Protein AF-A0A3N5XP61-F1 (afdb_monomer_lite)

Foldseek 3Di:
DCCVQFVAPAEAEDEEAAADDDLVLLVVSLVVDDNVRTQEYEYEYAHDDDLVVLVSQLVSCVPPVHGYQYHYNVNVVVCVVCVVVVHPDCVSVVVSVVVSVVSND

Structure (mmCIF, N/CA/C/O backbone):
data_AF-A0A3N5XP61-F1
#
_entry.id   AF-A0A3N5XP61-F1
#
loop_
_atom_site.group_PDB
_atom_site.id
_atom_site.type_symbol
_atom_site.label_atom_id
_atom_site.label_alt_id
_atom_site.label_comp_id
_atom_site.label_asym_id
_atom_site.label_entity_id
_atom_site.label_seq_id
_atom_site.pdbx_PDB_ins_code
_atom_site.Cartn_x
_atom_site.Cartn_y
_atom_site.Cartn_z
_atom_site.occupancy
_atom_site.B_iso_or_equiv
_atom_site.auth_seq_id
_atom_site.auth_comp_id
_atom_site.auth_asym_id
_atom_site.auth_atom_id
_atom_site.pdbx_PDB_model_num
ATOM 1 N N . MET A 1 1 ? -7.467 -15.338 0.330 1.00 77.81 1 MET A N 1
ATOM 2 C CA . MET A 1 1 ? -7.366 -14.778 1.699 1.00 77.81 1 MET A CA 1
ATOM 3 C C . MET A 1 1 ? -7.792 -13.310 1.771 1.00 77.81 1 MET A C 1
ATOM 5 O O . MET A 1 1 ? -8.704 -13.009 2.530 1.00 77.81 1 MET A O 1
ATOM 9 N N . ILE A 1 2 ? -7.205 -12.415 0.963 1.00 88.56 2 ILE A N 1
ATOM 10 C CA . ILE A 1 2 ? -7.481 -10.961 0.986 1.00 88.56 2 ILE A CA 1
ATOM 11 C C . ILE A 1 2 ? -8.971 -10.615 0.823 1.00 88.56 2 ILE A C 1
ATOM 13 O O . ILE A 1 2 ? -9.508 -9.855 1.623 1.00 88.56 2 ILE A O 1
ATOM 17 N N . ARG A 1 3 ? -9.660 -11.253 -0.134 1.00 89.56 3 ARG A N 1
ATOM 18 C CA . ARG A 1 3 ? -11.108 -11.084 -0.359 1.00 89.56 3 ARG A CA 1
ATOM 19 C C . ARG A 1 3 ? -11.953 -11.312 0.897 1.00 89.56 3 ARG A C 1
ATOM 21 O O . ARG A 1 3 ? -12.890 -10.569 1.135 1.00 89.56 3 ARG A O 1
ATOM 28 N N . VAL A 1 4 ? -11.629 -12.334 1.690 1.00 91.94 4 VAL A N 1
ATOM 29 C CA . VAL A 1 4 ? -12.392 -12.669 2.903 1.00 91.94 4 VAL A CA 1
ATOM 30 C C . VAL A 1 4 ? -11.947 -11.792 4.073 1.00 91.94 4 VAL A C 1
ATOM 32 O O . VAL A 1 4 ? -12.787 -11.193 4.732 1.00 91.94 4 VAL A O 1
ATOM 35 N N . ARG A 1 5 ? -10.632 -11.670 4.304 1.00 93.69 5 ARG A N 1
ATOM 36 C CA . ARG A 1 5 ? -10.073 -10.948 5.461 1.00 93.69 5 ARG A CA 1
ATOM 37 C C . ARG A 1 5 ? -10.364 -9.446 5.428 1.00 93.69 5 ARG A C 1
ATOM 39 O O . ARG A 1 5 ? -10.649 -8.872 6.470 1.00 93.69 5 ARG A O 1
ATOM 46 N N . TYR A 1 6 ? -10.301 -8.837 4.247 1.00 95.94 6 TYR A N 1
ATOM 47 C CA . TYR A 1 6 ? -10.456 -7.390 4.065 1.00 95.94 6 TYR A CA 1
ATOM 48 C C . TYR A 1 6 ? -11.704 -7.023 3.266 1.00 95.94 6 TYR A C 1
ATOM 50 O O . TYR A 1 6 ? -11.828 -5.886 2.825 1.00 95.94 6 TYR A O 1
ATOM 58 N N . GLN A 1 7 ? -12.611 -7.979 3.032 1.00 96.25 7 GLN A N 1
ATOM 59 C CA . GLN A 1 7 ? -13.821 -7.767 2.226 1.00 96.25 7 GLN A CA 1
ATOM 60 C C . GLN A 1 7 ? -13.510 -7.149 0.848 1.00 96.25 7 GLN A C 1
ATOM 62 O O . GLN A 1 7 ? -14.303 -6.389 0.304 1.00 96.25 7 GLN A O 1
ATOM 67 N N . ALA A 1 8 ? -12.327 -7.448 0.298 1.00 93.62 8 ALA A N 1
ATOM 68 C CA . ALA A 1 8 ? -11.830 -6.835 -0.928 1.00 93.62 8 ALA A CA 1
ATOM 69 C C . ALA A 1 8 ? -12.650 -7.305 -2.136 1.00 93.62 8 ALA A C 1
ATOM 71 O O . ALA A 1 8 ? -12.496 -8.439 -2.602 1.00 93.62 8 ALA A O 1
ATOM 72 N N . THR A 1 9 ? -13.532 -6.434 -2.622 1.00 94.62 9 THR A N 1
ATOM 73 C CA . THR A 1 9 ? -14.247 -6.577 -3.900 1.00 94.62 9 THR A CA 1
ATOM 74 C C . THR A 1 9 ? -13.428 -5.981 -5.043 1.00 94.62 9 THR A C 1
ATOM 76 O O . THR A 1 9 ? -13.526 -6.446 -6.177 1.00 94.62 9 THR A O 1
ATOM 79 N N . GLN A 1 10 ? -12.591 -4.992 -4.723 1.00 94.75 10 GLN A N 1
ATOM 80 C CA . GLN A 1 10 ? -11.648 -4.322 -5.604 1.00 94.75 10 GLN A CA 1
ATOM 81 C C . GLN A 1 10 ? -10.270 -4.269 -4.933 1.00 94.75 10 GLN A C 1
ATOM 83 O O . GLN A 1 10 ? -10.144 -4.421 -3.718 1.00 94.75 10 GLN A O 1
ATOM 88 N N . ILE A 1 11 ? -9.226 -4.059 -5.734 1.00 94.62 11 ILE A N 1
ATOM 89 C CA . ILE A 1 11 ? -7.873 -3.800 -5.235 1.00 94.62 11 ILE A CA 1
ATOM 90 C C . ILE A 1 11 ? -7.515 -2.376 -5.631 1.00 94.62 11 ILE A C 1
ATOM 92 O O . ILE A 1 11 ? -7.360 -2.085 -6.817 1.00 94.62 11 ILE A O 1
ATOM 96 N N . ILE A 1 12 ? -7.399 -1.493 -4.641 1.00 97.44 12 ILE A N 1
ATOM 97 C CA . ILE A 1 12 ? -7.019 -0.100 -4.875 1.00 97.44 12 ILE A CA 1
ATOM 98 C C . ILE A 1 12 ? -5.507 -0.021 -5.059 1.00 97.44 12 ILE A C 1
ATOM 100 O O . ILE A 1 12 ? -4.758 -0.471 -4.196 1.00 97.44 12 ILE A O 1
ATOM 104 N N . TRP A 1 13 ? -5.067 0.570 -6.166 1.00 97.75 13 TRP A N 1
ATOM 105 C CA . TRP A 1 13 ? -3.661 0.854 -6.437 1.00 97.75 13 TRP A CA 1
ATOM 106 C C . TRP A 1 13 ? -3.423 2.358 -6.411 1.00 97.75 13 TRP A C 1
ATOM 108 O O . TRP A 1 13 ? -4.037 3.094 -7.178 1.00 97.75 13 TRP A O 1
ATOM 118 N N . GLU A 1 14 ? -2.492 2.796 -5.572 1.00 97.75 14 GLU A N 1
ATOM 119 C CA . GLU A 1 14 ? -1.966 4.157 -5.568 1.00 97.75 14 GLU A CA 1
ATOM 120 C C . GLU A 1 14 ? -0.491 4.110 -5.990 1.00 97.75 14 GLU A C 1
ATOM 122 O O . GLU A 1 14 ? 0.324 3.416 -5.377 1.00 97.75 14 GLU A O 1
ATOM 127 N N . CYS A 1 15 ? -0.141 4.838 -7.052 1.00 97.88 15 CYS A N 1
ATOM 128 C CA . CYS A 1 15 ? 1.187 4.793 -7.665 1.00 97.88 15 CYS A CA 1
ATOM 129 C C . CYS A 1 15 ? 1.883 6.149 -7.546 1.00 97.88 15 CYS A C 1
ATOM 131 O O . CYS A 1 15 ? 1.470 7.131 -8.164 1.00 97.88 15 CYS A O 1
ATOM 133 N N . LYS A 1 16 ? 2.978 6.199 -6.789 1.00 97.81 16 LYS A N 1
ATOM 134 C CA . LYS A 1 16 ? 3.763 7.410 -6.545 1.00 97.81 16 LYS A CA 1
ATOM 135 C C . LYS A 1 16 ? 5.105 7.347 -7.264 1.00 97.81 16 LYS A C 1
ATOM 137 O O . LYS A 1 16 ? 5.952 6.507 -6.970 1.00 97.81 16 LYS A O 1
ATOM 142 N N . ASN A 1 17 ? 5.345 8.268 -8.195 1.00 97.31 17 ASN A N 1
ATOM 143 C CA . ASN A 1 17 ? 6.610 8.325 -8.935 1.00 97.31 17 ASN A CA 1
ATOM 144 C C . ASN A 1 17 ? 7.695 9.148 -8.209 1.00 97.31 17 ASN A C 1
ATOM 146 O O . ASN A 1 17 ? 8.349 10.002 -8.802 1.00 97.31 17 ASN A O 1
ATOM 150 N N . TYR A 1 18 ? 7.865 8.920 -6.909 1.00 98.00 18 TYR A N 1
ATOM 151 C CA . TYR A 1 18 ? 8.897 9.545 -6.080 1.00 98.00 18 TYR A CA 1
ATOM 152 C C . TYR A 1 18 ? 9.330 8.601 -4.957 1.00 98.00 18 TYR A C 1
ATOM 154 O O . TYR A 1 18 ? 8.730 7.544 -4.747 1.00 98.00 18 TYR A O 1
ATOM 162 N N . ARG A 1 19 ? 10.435 8.951 -4.292 1.00 97.81 19 ARG A N 1
ATOM 163 C CA . ARG A 1 19 ? 11.096 8.087 -3.308 1.00 97.81 19 ARG A CA 1
ATOM 164 C C . ARG A 1 19 ? 10.458 8.161 -1.928 1.00 97.81 19 ARG A C 1
ATOM 166 O O . ARG A 1 19 ? 10.222 7.124 -1.324 1.00 97.81 19 ARG A O 1
ATOM 173 N N . ASP A 1 20 ? 10.162 9.366 -1.462 1.00 97.94 20 ASP A N 1
ATOM 174 C CA . ASP A 1 20 ? 9.733 9.584 -0.085 1.00 97.94 20 ASP A CA 1
ATOM 175 C C . ASP A 1 20 ? 8.216 9.761 -0.012 1.00 97.94 20 ASP A C 1
ATOM 177 O O . ASP A 1 20 ? 7.674 10.751 -0.502 1.00 97.94 20 ASP A O 1
ATOM 181 N N . LEU A 1 21 ? 7.534 8.799 0.607 1.00 98.12 21 LEU A N 1
ATOM 182 C CA . LEU A 1 21 ? 6.116 8.910 0.936 1.00 98.12 21 LEU A CA 1
ATOM 183 C C . LEU A 1 21 ? 5.904 9.893 2.090 1.00 98.12 21 LEU A C 1
ATOM 185 O O . LEU A 1 21 ? 6.687 9.938 3.044 1.00 98.12 21 LEU A O 1
ATOM 189 N N . LYS A 1 22 ? 4.807 10.643 2.011 1.00 97.38 22 LYS A N 1
ATOM 190 C CA . LYS A 1 22 ? 4.328 11.566 3.044 1.00 97.38 22 LYS A CA 1
ATOM 191 C C . LYS A 1 22 ? 3.067 11.013 3.702 1.00 97.38 22 LYS A C 1
ATOM 193 O O . LYS A 1 22 ? 2.405 10.140 3.149 1.00 97.38 22 LYS A O 1
ATOM 198 N N . SER A 1 23 ? 2.695 11.563 4.859 1.00 96.56 23 SER A N 1
ATOM 199 C CA . SER A 1 23 ? 1.448 11.219 5.565 1.00 96.56 23 SER A CA 1
ATOM 200 C C . SER A 1 23 ? 0.222 11.238 4.652 1.00 96.56 23 SER A C 1
ATOM 202 O O . SER A 1 23 ? -0.622 10.349 4.726 1.00 96.56 23 SER A O 1
ATOM 204 N N . ASP A 1 24 ? 0.158 12.226 3.764 1.00 97.62 24 ASP A N 1
ATOM 205 C CA . ASP A 1 24 ? -0.992 12.463 2.895 1.00 97.62 24 ASP A CA 1
ATOM 206 C C . ASP A 1 24 ? -1.172 11.350 1.859 1.00 97.62 24 ASP A C 1
ATOM 208 O O . ASP A 1 24 ? -2.299 11.066 1.462 1.00 97.62 24 ASP A O 1
ATOM 212 N N . ASP A 1 25 ? -0.099 10.643 1.495 1.00 98.19 25 ASP A N 1
ATOM 213 C CA . ASP A 1 25 ? -0.162 9.498 0.581 1.00 98.19 25 ASP A CA 1
ATOM 214 C C . ASP A 1 25 ? -0.918 8.324 1.211 1.00 98.19 25 ASP A C 1
ATOM 216 O O . ASP A 1 25 ? -1.707 7.642 0.553 1.00 98.19 25 ASP A O 1
ATOM 220 N N . PHE A 1 26 ? -0.727 8.127 2.517 1.00 98.19 26 PHE A N 1
ATOM 221 C CA . PHE A 1 26 ? -1.453 7.129 3.299 1.00 98.19 26 PHE A CA 1
ATOM 222 C C . PHE A 1 26 ? -2.910 7.543 3.511 1.00 98.19 26 PHE A C 1
ATOM 224 O O . PHE A 1 26 ? -3.808 6.705 3.409 1.00 98.19 26 PHE A O 1
ATOM 231 N N . SER A 1 27 ? -3.166 8.830 3.754 1.00 97.25 27 SER A N 1
ATOM 232 C CA . SER A 1 27 ? -4.528 9.370 3.843 1.00 97.25 27 SER A CA 1
ATOM 233 C C . SER A 1 27 ? -5.288 9.197 2.526 1.00 97.25 27 SER A C 1
ATOM 235 O O . SER A 1 27 ? -6.440 8.762 2.535 1.00 97.25 27 SER A O 1
ATOM 237 N N . GLN A 1 28 ? -4.631 9.465 1.394 1.00 96.69 28 GLN A N 1
ATOM 238 C CA . GLN A 1 28 ? -5.224 9.361 0.065 1.00 96.69 28 GLN A CA 1
ATOM 239 C C . GLN A 1 28 ? -5.660 7.930 -0.251 1.00 96.69 28 GLN A C 1
ATOM 241 O O . GLN A 1 28 ? -6.812 7.720 -0.621 1.00 96.69 28 GLN A O 1
ATOM 246 N N . ILE A 1 29 ? -4.791 6.929 -0.073 1.00 97.56 29 ILE A N 1
ATOM 247 C CA . ILE A 1 29 ? -5.198 5.542 -0.344 1.00 97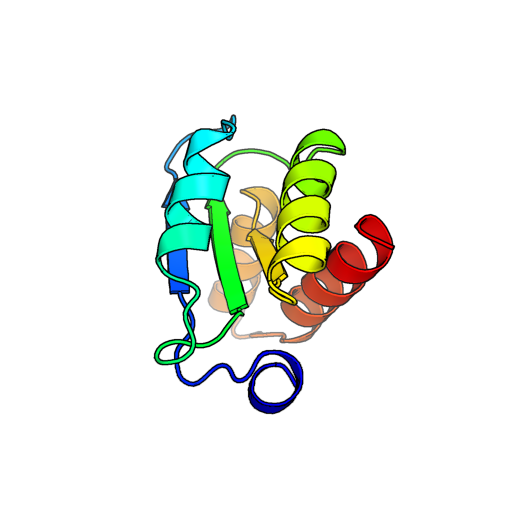.56 29 ILE A CA 1
ATOM 248 C C . ILE A 1 29 ? -6.304 5.090 0.619 1.00 97.56 29 ILE A C 1
ATOM 250 O O . ILE A 1 29 ? -7.265 4.450 0.204 1.00 97.56 29 ILE A O 1
ATOM 254 N N . THR A 1 30 ? -6.229 5.497 1.890 1.00 97.12 30 THR A N 1
ATOM 255 C CA . THR A 1 30 ? -7.211 5.147 2.929 1.00 97.12 30 THR A CA 1
ATOM 256 C C . THR A 1 30 ? -8.602 5.717 2.656 1.00 97.12 30 THR A C 1
ATOM 258 O O . THR A 1 30 ? -9.595 5.141 3.111 1.00 97.12 30 THR A O 1
ATOM 261 N N . TYR A 1 31 ? -8.696 6.829 1.924 1.00 97.12 31 TYR A N 1
ATOM 262 C CA . TYR A 1 31 ? -9.967 7.407 1.487 1.00 97.12 31 TYR A CA 1
ATOM 263 C C . TYR A 1 31 ? -10.743 6.457 0.565 1.00 97.12 31 TYR A C 1
ATOM 265 O O . TYR A 1 31 ? -11.955 6.321 0.708 1.00 97.12 31 TYR A O 1
ATOM 273 N N . TYR A 1 32 ? -10.041 5.736 -0.312 1.00 97.25 32 TYR A N 1
ATOM 274 C CA . TYR A 1 32 ? -10.641 4.784 -1.251 1.00 97.25 32 TYR A CA 1
ATOM 275 C C . TYR A 1 32 ? -10.929 3.405 -0.646 1.00 97.25 32 TYR A C 1
ATOM 277 O O . TYR A 1 32 ? -11.554 2.577 -1.306 1.00 97.25 32 TYR A O 1
ATOM 285 N N . LEU A 1 33 ? -10.485 3.142 0.587 1.00 97.06 33 LEU A N 1
ATOM 286 C CA . LEU A 1 33 ? -10.764 1.898 1.306 1.00 97.06 33 LEU A CA 1
ATOM 287 C C . LEU A 1 33 ? -12.087 2.026 2.063 1.00 97.06 33 LEU A C 1
ATOM 289 O O . LEU A 1 33 ? -12.147 2.578 3.172 1.00 97.06 33 LEU A O 1
ATOM 293 N N . THR A 1 34 ? -13.151 1.536 1.433 1.00 96.69 34 THR A N 1
ATOM 294 C CA . THR A 1 34 ? -14.533 1.643 1.906 1.00 96.69 34 THR A CA 1
ATOM 295 C C . THR A 1 34 ? -15.195 0.270 1.962 1.00 96.69 34 THR A C 1
ATOM 297 O O . THR A 1 34 ? -14.593 -0.750 1.637 1.00 96.69 34 THR A O 1
ATOM 300 N N . LYS A 1 35 ? -16.461 0.221 2.379 1.00 95.75 35 LYS A N 1
ATOM 301 C CA . LYS A 1 35 ? -17.237 -1.023 2.378 1.00 95.75 35 LYS A CA 1
ATOM 302 C C . LYS A 1 35 ? -17.490 -1.536 0.954 1.00 95.75 35 LYS A C 1
ATOM 304 O O . LYS A 1 35 ? -17.609 -2.738 0.744 1.00 95.75 35 LYS A O 1
ATOM 309 N N . GLU A 1 36 ? -17.590 -0.629 -0.013 1.00 95.88 36 GLU A N 1
ATOM 310 C CA . GLU A 1 36 ? -17.921 -0.925 -1.407 1.00 95.88 36 GLU A CA 1
ATOM 311 C C . GLU A 1 36 ? -16.720 -1.479 -2.177 1.00 95.88 36 GLU A C 1
ATOM 313 O O . GLU A 1 36 ? -16.883 -2.407 -2.969 1.00 95.88 36 GLU A O 1
ATOM 318 N N . THR A 1 37 ? -15.527 -0.923 -1.944 1.00 96.31 37 THR A N 1
ATOM 319 C CA . THR A 1 37 ? -14.257 -1.344 -2.570 1.00 96.31 37 THR A CA 1
ATOM 320 C C . THR A 1 37 ? -13.546 -2.435 -1.768 1.00 96.31 37 THR A C 1
ATOM 322 O O . THR A 1 37 ? -12.821 -3.267 -2.322 1.00 96.31 37 THR A O 1
ATOM 325 N N . GLY A 1 38 ? -13.788 -2.458 -0.461 1.00 97.00 38 GLY A N 1
ATOM 326 C CA . GLY A 1 38 ? -13.082 -3.263 0.515 1.00 97.00 38 GLY A CA 1
ATOM 327 C C . GLY A 1 38 ? -11.876 -2.543 1.115 1.00 97.00 38 GLY A C 1
ATOM 328 O O . GLY A 1 38 ? -11.516 -1.416 0.778 1.00 97.00 38 GLY A O 1
ATOM 329 N N . TYR A 1 39 ? -11.230 -3.232 2.044 1.00 97.75 39 TYR A N 1
ATOM 330 C CA . TYR A 1 39 ? -10.253 -2.655 2.961 1.00 97.75 39 TYR A CA 1
ATOM 331 C C . TYR A 1 39 ? -8.822 -3.115 2.657 1.00 97.75 39 TYR A C 1
ATOM 333 O O . TYR A 1 39 ? -8.012 -3.302 3.563 1.00 97.75 39 TYR A O 1
ATOM 341 N N . PHE A 1 40 ? -8.504 -3.329 1.379 1.00 98.00 40 PHE A N 1
ATOM 342 C CA . PHE A 1 40 ? -7.161 -3.689 0.929 1.00 98.00 40 PHE A CA 1
ATOM 343 C C . PHE A 1 40 ? -6.685 -2.762 -0.190 1.00 98.00 40 PHE A C 1
ATOM 345 O O . PHE A 1 40 ? -7.344 -2.625 -1.222 1.00 98.00 40 PHE A O 1
ATOM 352 N N . GLY A 1 41 ? -5.516 -2.160 0.008 1.00 97.88 41 GLY A N 1
ATOM 353 C CA . GLY A 1 41 ? -4.875 -1.280 -0.961 1.00 97.88 41 GLY A CA 1
ATOM 354 C C . GLY A 1 41 ? -3.406 -1.620 -1.172 1.00 97.88 41 GLY A C 1
ATOM 355 O O . GLY A 1 41 ? -2.765 -2.251 -0.333 1.00 97.88 41 GLY A O 1
ATOM 356 N N . VAL A 1 42 ? -2.865 -1.171 -2.296 1.00 98.31 42 VAL A N 1
ATOM 357 C CA . VAL A 1 42 ? -1.456 -1.273 -2.666 1.00 98.31 42 VAL A CA 1
ATOM 358 C C . VAL A 1 42 ? -0.920 0.134 -2.886 1.00 98.31 42 VAL A C 1
ATOM 360 O O . VAL A 1 42 ? -1.437 0.870 -3.724 1.00 98.31 42 VAL A O 1
ATOM 363 N N . LEU A 1 43 ? 0.124 0.503 -2.146 1.00 98.50 43 LEU A N 1
ATOM 364 C CA . LEU A 1 43 ? 0.837 1.765 -2.313 1.00 98.50 43 LEU A CA 1
ATOM 365 C C . LEU A 1 43 ? 2.219 1.476 -2.900 1.00 98.50 43 LEU A C 1
ATOM 367 O O . LEU A 1 43 ? 3.107 0.944 -2.230 1.00 98.50 43 LEU A O 1
ATOM 371 N N . CYS A 1 44 ? 2.376 1.805 -4.178 1.00 98.25 44 CYS A N 1
ATOM 372 C CA . CYS A 1 44 ? 3.577 1.553 -4.960 1.00 98.25 44 CYS A CA 1
ATOM 373 C C . CYS A 1 44 ? 4.388 2.841 -5.125 1.00 98.25 44 CYS A C 1
ATOM 375 O O . CYS A 1 44 ? 3.834 3.870 -5.508 1.00 98.25 44 CYS A O 1
ATOM 377 N N . PHE A 1 45 ? 5.698 2.797 -4.878 1.00 98.44 45 PHE A N 1
ATOM 378 C CA . PHE A 1 45 ? 6.548 3.991 -4.897 1.00 98.44 45 PHE A CA 1
ATOM 379 C C . PHE A 1 45 ? 7.997 3.697 -5.311 1.00 98.44 45 PHE A C 1
ATOM 381 O O . PHE A 1 45 ? 8.411 2.544 -5.397 1.00 98.44 45 PHE A O 1
ATOM 388 N N . ARG A 1 46 ? 8.787 4.741 -5.600 1.00 98.00 46 ARG A N 1
ATOM 389 C CA . ARG A 1 46 ? 10.162 4.621 -6.136 1.00 98.00 46 ARG A CA 1
ATOM 390 C C . ARG A 1 46 ? 11.257 4.568 -5.058 1.00 98.00 46 ARG A C 1
ATOM 392 O O . ARG A 1 46 ? 12.435 4.697 -5.389 1.00 98.00 46 ARG A O 1
ATOM 399 N N . GLY A 1 47 ? 10.881 4.461 -3.785 1.00 96.94 47 GLY A N 1
ATOM 400 C CA . GLY A 1 47 ? 11.795 4.459 -2.639 1.00 96.94 47 GLY A CA 1
ATOM 401 C C . GLY A 1 47 ? 11.917 3.093 -1.976 1.00 96.94 47 GLY A C 1
ATOM 402 O O . GLY A 1 47 ? 11.654 2.071 -2.604 1.00 96.94 47 GLY A O 1
ATOM 403 N N . GLU A 1 48 ? 12.297 3.098 -0.697 1.00 97.00 48 GLU A N 1
ATOM 404 C CA . GLU A 1 48 ? 12.391 1.916 0.167 1.00 97.00 48 GLU A CA 1
ATOM 405 C C . GLU A 1 48 ? 11.391 2.003 1.323 1.00 97.00 48 GLU A C 1
ATOM 407 O O . GLU A 1 48 ? 11.055 3.088 1.802 1.00 97.00 48 GLU A O 1
ATOM 412 N N . SER A 1 49 ? 10.906 0.852 1.793 1.00 94.94 49 SER A N 1
ATOM 413 C CA . SER A 1 49 ? 9.993 0.823 2.941 1.00 94.94 49 SER A CA 1
ATOM 414 C C . SER A 1 49 ? 10.746 1.143 4.232 1.00 94.94 49 SER A C 1
ATOM 416 O O . SER A 1 49 ? 11.743 0.496 4.549 1.00 94.94 49 SER A O 1
ATOM 418 N N . THR A 1 50 ? 10.247 2.106 5.007 1.00 96.12 50 THR A N 1
ATOM 419 C CA . THR A 1 50 ? 10.824 2.489 6.303 1.00 96.12 50 THR A CA 1
ATOM 420 C C . THR A 1 50 ? 9.920 2.061 7.456 1.00 96.12 50 THR A C 1
ATOM 422 O O . THR A 1 50 ? 8.720 1.850 7.276 1.00 96.12 50 THR A O 1
ATOM 425 N N . LYS A 1 51 ? 10.474 1.978 8.675 1.00 95.94 51 LYS A N 1
ATOM 426 C CA . LYS A 1 51 ? 9.683 1.710 9.890 1.00 95.94 51 LYS A CA 1
ATOM 427 C C . LYS A 1 51 ? 8.533 2.710 10.050 1.00 95.94 51 LYS A C 1
ATOM 429 O O . LYS A 1 51 ? 7.426 2.309 10.389 1.00 95.94 51 LYS A O 1
ATOM 434 N N . HIS A 1 52 ? 8.784 3.981 9.741 1.00 96.81 52 HIS A N 1
ATOM 435 C CA . HIS A 1 52 ? 7.782 5.035 9.840 1.00 96.81 52 HIS A CA 1
ATOM 436 C C . HIS A 1 52 ? 6.581 4.790 8.907 1.00 96.81 52 HIS A C 1
ATOM 438 O O . HIS A 1 52 ? 5.434 4.977 9.306 1.00 96.81 52 HIS A O 1
ATOM 444 N N . TYR A 1 53 ? 6.802 4.273 7.696 1.00 98.12 53 TYR A N 1
ATOM 445 C CA . TYR A 1 53 ? 5.699 3.926 6.789 1.00 98.12 53 TYR A CA 1
ATOM 446 C C . TYR A 1 53 ? 4.825 2.801 7.347 1.00 98.12 53 TYR A C 1
ATOM 448 O O . TYR A 1 53 ? 3.601 2.874 7.263 1.00 98.12 53 TYR A O 1
ATOM 456 N N . PHE A 1 54 ? 5.423 1.800 7.996 1.00 98.12 54 PHE A N 1
ATOM 457 C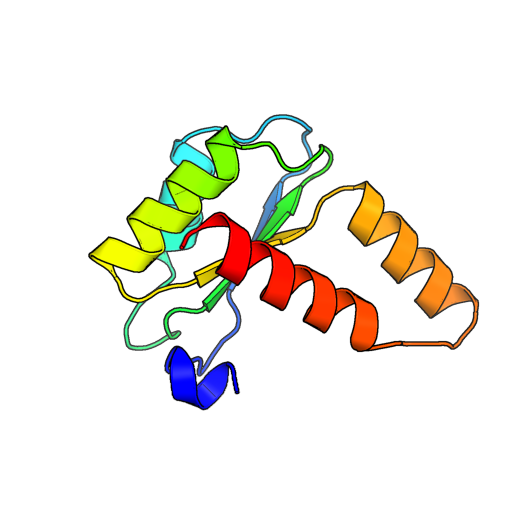 CA . PHE A 1 54 ? 4.651 0.756 8.671 1.00 98.12 54 PHE A CA 1
ATOM 458 C C . PHE A 1 54 ? 3.849 1.285 9.865 1.00 98.12 54 PHE A C 1
ATOM 460 O O . PHE A 1 54 ? 2.791 0.739 10.155 1.00 98.12 54 PHE A O 1
ATOM 467 N N . GLU A 1 55 ? 4.268 2.368 10.526 1.00 97.94 55 GLU A N 1
ATOM 468 C CA . GLU A 1 55 ? 3.451 3.014 11.564 1.00 97.94 55 GLU A CA 1
ATOM 469 C C . GLU A 1 55 ? 2.172 3.628 10.981 1.00 97.94 55 GLU A C 1
ATOM 471 O O . GLU A 1 55 ? 1.114 3.524 11.602 1.00 97.94 55 GLU A O 1
ATOM 476 N N . HIS A 1 56 ? 2.230 4.206 9.776 1.00 98.25 56 HIS A N 1
ATOM 477 C CA . HIS A 1 56 ? 1.029 4.660 9.067 1.00 98.25 56 HIS A CA 1
ATOM 478 C C . HIS A 1 56 ? 0.113 3.488 8.703 1.00 98.25 56 HIS A C 1
ATOM 480 O O . HIS A 1 56 ? -1.084 3.538 8.986 1.00 98.25 56 HIS A O 1
ATOM 486 N N . VAL A 1 57 ? 0.670 2.407 8.147 1.00 98.31 57 VAL A N 1
ATOM 487 C CA . VAL A 1 57 ? -0.103 1.192 7.828 1.00 98.31 57 VAL A CA 1
ATOM 488 C C . VAL A 1 57 ? -0.731 0.590 9.088 1.00 98.31 57 VAL A C 1
ATOM 490 O O . VAL A 1 57 ? -1.890 0.183 9.064 1.00 98.31 57 VAL A O 1
ATOM 493 N N . LYS A 1 58 ? -0.006 0.586 10.211 1.00 98.31 58 LYS A N 1
ATOM 494 C CA . LYS A 1 58 ? -0.515 0.116 11.501 1.00 98.31 58 LYS A CA 1
ATOM 495 C C . LYS A 1 58 ? -1.730 0.918 11.960 1.00 98.31 58 LYS A C 1
ATOM 497 O O . LYS A 1 58 ? -2.718 0.305 12.349 1.00 98.31 58 LYS A O 1
ATOM 502 N N . ARG A 1 59 ? -1.681 2.255 11.880 1.00 97.88 59 ARG A N 1
ATOM 503 C CA . ARG A 1 59 ? -2.826 3.119 12.233 1.00 97.88 59 ARG A CA 1
ATOM 504 C C . ARG A 1 59 ? -4.047 2.807 11.369 1.00 97.88 59 ARG A C 1
ATOM 506 O O . ARG A 1 59 ? -5.126 2.569 11.903 1.00 97.88 59 ARG A O 1
ATOM 513 N N . ILE A 1 60 ? -3.852 2.693 10.054 1.00 97.62 60 ILE A N 1
ATOM 514 C CA . ILE A 1 60 ? -4.915 2.315 9.107 1.00 97.62 60 ILE A CA 1
ATOM 515 C C . ILE A 1 60 ? -5.528 0.958 9.483 1.00 97.62 60 ILE A C 1
ATOM 517 O O . ILE A 1 60 ? -6.752 0.808 9.508 1.00 97.62 60 ILE A O 1
ATOM 521 N N . SER A 1 61 ? -4.686 -0.020 9.827 1.00 97.50 61 SER A N 1
ATOM 522 C CA . SER A 1 61 ? -5.135 -1.347 10.251 1.00 97.50 61 SER A CA 1
ATOM 523 C C . SER A 1 61 ? -5.921 -1.314 11.552 1.00 97.50 61 SER A C 1
ATOM 525 O O . SER A 1 61 ? -6.954 -1.974 11.633 1.00 97.50 61 SER A O 1
ATOM 527 N N . SER A 1 62 ? -5.482 -0.556 12.557 1.00 96.75 62 SER A N 1
ATOM 528 C CA . SER A 1 62 ? -6.200 -0.461 13.831 1.00 96.75 62 SER A CA 1
ATOM 529 C C . SER A 1 62 ? -7.522 0.297 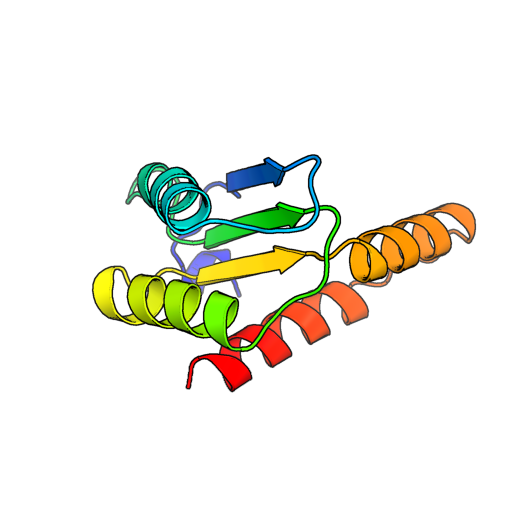13.720 1.00 96.75 62 SER A C 1
ATOM 531 O O . SER A 1 62 ? -8.474 -0.047 14.409 1.00 96.75 62 SER A O 1
ATOM 533 N N . GLU A 1 63 ? -7.595 1.315 12.861 1.00 95.88 63 GLU A N 1
ATOM 534 C CA . GLU A 1 63 ? -8.766 2.194 12.762 1.00 95.88 63 GLU A CA 1
ATOM 535 C C . GLU A 1 63 ? -9.846 1.642 11.826 1.00 95.88 63 GLU A C 1
ATOM 537 O O . GLU A 1 63 ? -11.036 1.785 12.102 1.00 95.88 63 GLU A O 1
ATOM 542 N N . LYS A 1 64 ? -9.449 1.010 10.715 1.00 94.81 64 LYS A N 1
ATOM 543 C CA . LYS A 1 64 ? -10.377 0.561 9.664 1.00 94.81 64 LYS A CA 1
ATOM 544 C C . LYS A 1 64 ? -10.412 -0.948 9.448 1.00 94.81 64 LYS A C 1
ATOM 546 O O . LYS A 1 64 ? -11.149 -1.404 8.577 1.00 94.81 64 LYS A O 1
ATOM 551 N N . ASN A 1 65 ? -9.607 -1.724 10.179 1.00 94.50 65 ASN A N 1
ATOM 552 C CA . ASN A 1 65 ? -9.349 -3.133 9.858 1.00 94.50 65 ASN A CA 1
ATOM 553 C C . ASN A 1 65 ? -8.892 -3.312 8.391 1.00 94.50 65 ASN A C 1
ATOM 555 O O . ASN A 1 65 ? -9.253 -4.272 7.710 1.00 94.50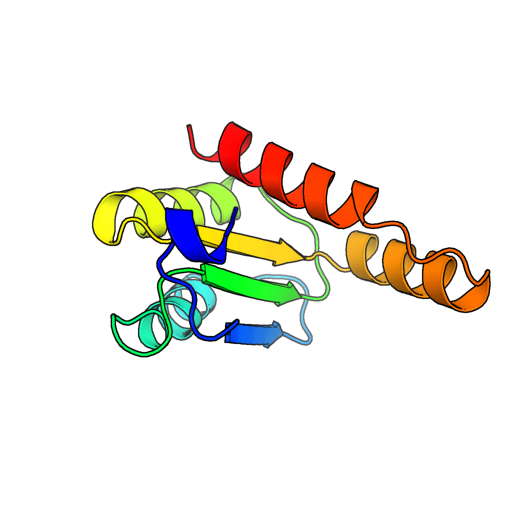 65 ASN A O 1
ATOM 559 N N . ALA A 1 66 ? -8.122 -2.338 7.897 1.00 96.94 66 ALA A N 1
ATOM 560 C CA . ALA A 1 66 ? -7.665 -2.258 6.519 1.00 96.94 66 ALA A CA 1
ATOM 561 C C . ALA A 1 66 ? -6.164 -2.524 6.402 1.00 96.94 66 ALA A C 1
ATOM 563 O O . ALA A 1 66 ? -5.401 -2.237 7.319 1.00 96.94 66 ALA A O 1
ATOM 564 N N . LEU A 1 67 ? -5.714 -3.036 5.260 1.00 97.75 67 LEU A N 1
ATOM 565 C CA . LEU A 1 67 ? -4.292 -3.233 4.998 1.00 97.75 67 LEU A CA 1
ATOM 566 C C . LEU A 1 67 ? -3.861 -2.481 3.746 1.00 97.75 67 LEU A C 1
ATOM 568 O O . LEU A 1 67 ? -4.455 -2.634 2.680 1.00 97.75 67 LEU A O 1
ATOM 572 N N . VAL A 1 68 ? -2.777 -1.722 3.881 1.00 98.19 68 VAL A N 1
ATOM 573 C CA . VAL A 1 68 ? -2.055 -1.129 2.756 1.00 98.19 68 VAL A CA 1
ATOM 574 C C . VAL A 1 68 ? -0.742 -1.881 2.576 1.00 98.19 68 VAL A C 1
ATOM 576 O O . VAL A 1 68 ? 0.120 -1.856 3.453 1.00 98.19 68 VAL A O 1
ATOM 579 N N . LEU A 1 69 ? -0.596 -2.562 1.441 1.00 97.94 69 LEU A N 1
ATOM 580 C CA . LEU A 1 69 ? 0.631 -3.244 1.053 1.00 97.94 69 LEU A CA 1
ATOM 581 C C . LEU A 1 69 ? 1.596 -2.245 0.409 1.00 97.94 69 LEU A C 1
ATOM 583 O O . LEU A 1 69 ? 1.260 -1.613 -0.591 1.00 97.94 69 LEU A O 1
ATOM 587 N N . LEU A 1 70 ? 2.800 -2.122 0.964 1.00 98.12 70 LEU A N 1
ATOM 588 C CA . LEU A 1 70 ? 3.851 -1.272 0.404 1.00 98.12 70 LEU A CA 1
ATOM 589 C C . LEU A 1 70 ? 4.652 -2.043 -0.649 1.00 98.12 70 LEU A C 1
ATOM 591 O O . LEU A 1 70 ? 5.196 -3.107 -0.350 1.00 98.12 70 LEU A O 1
ATOM 595 N N . ILE A 1 71 ? 4.752 -1.484 -1.857 1.00 97.94 71 ILE A N 1
ATOM 596 C CA . ILE A 1 71 ? 5.600 -1.995 -2.942 1.00 97.94 71 ILE A CA 1
ATOM 597 C C . ILE A 1 71 ? 6.681 -0.956 -3.235 1.00 97.94 71 ILE A C 1
ATOM 599 O O . ILE A 1 71 ? 6.385 0.140 -3.716 1.00 97.94 71 ILE A O 1
ATOM 603 N N . SER A 1 72 ? 7.930 -1.298 -2.921 1.00 97.94 72 SER A N 1
ATOM 604 C CA . SER A 1 72 ? 9.087 -0.420 -3.120 1.00 97.94 72 SER A CA 1
ATOM 605 C C . SER A 1 72 ? 9.654 -0.528 -4.543 1.00 97.94 72 SER A C 1
ATOM 607 O O . SER A 1 72 ? 9.271 -1.414 -5.315 1.00 97.94 72 SER A O 1
ATOM 609 N N . ASP A 1 73 ? 10.623 0.323 -4.902 1.00 98.00 73 ASP A N 1
ATOM 610 C CA . ASP A 1 73 ? 11.280 0.211 -6.216 1.00 98.00 73 ASP A CA 1
ATOM 611 C C . ASP A 1 73 ? 12.007 -1.127 -6.367 1.00 98.00 73 ASP A C 1
ATOM 613 O O . ASP A 1 73 ? 11.984 -1.749 -7.430 1.00 98.00 73 ASP A O 1
ATOM 617 N N . ARG A 1 74 ? 12.610 -1.618 -5.280 1.00 96.81 74 ARG A N 1
ATOM 618 C CA . ARG A 1 74 ? 13.265 -2.926 -5.257 1.00 96.81 74 ARG A CA 1
ATOM 619 C C . ARG A 1 74 ? 12.283 -4.046 -5.586 1.00 96.81 74 ARG A C 1
ATOM 621 O O . ARG A 1 74 ? 12.631 -4.938 -6.360 1.00 96.81 74 ARG A O 1
ATOM 628 N N . ASP A 1 75 ? 11.071 -3.987 -5.046 1.00 96.50 75 ASP A N 1
ATOM 629 C CA . ASP A 1 75 ? 10.023 -4.972 -5.320 1.00 96.50 75 ASP A CA 1
ATOM 630 C C . ASP A 1 75 ? 9.581 -4.915 -6.790 1.00 96.50 75 ASP A C 1
ATOM 632 O O . ASP A 1 75 ? 9.510 -5.950 -7.457 1.00 96.50 75 ASP A O 1
ATOM 636 N N . LEU A 1 76 ? 9.414 -3.708 -7.348 1.00 95.56 76 LEU A N 1
ATOM 637 C CA . LEU A 1 76 ? 9.155 -3.524 -8.780 1.00 95.56 76 LEU A CA 1
ATOM 638 C C . LEU A 1 76 ? 10.250 -4.148 -9.656 1.00 95.56 76 LEU A C 1
ATOM 640 O O . LEU A 1 76 ? 9.941 -4.824 -10.639 1.00 95.56 76 LEU A O 1
ATOM 644 N N . GLN A 1 77 ? 11.528 -3.973 -9.304 1.00 95.50 77 GLN A N 1
ATOM 645 C CA . GLN A 1 77 ? 12.633 -4.595 -10.044 1.00 95.50 77 GLN A CA 1
ATOM 646 C C . GLN A 1 77 ? 12.588 -6.127 -9.985 1.00 95.50 77 GLN A C 1
ATOM 648 O O . GLN A 1 77 ? 12.928 -6.792 -10.971 1.00 95.50 77 GLN A O 1
ATOM 653 N N . VAL A 1 78 ? 12.161 -6.704 -8.857 1.00 94.69 78 VAL A N 1
ATOM 654 C CA . VAL A 1 78 ? 11.959 -8.155 -8.736 1.00 94.69 78 VAL A CA 1
ATOM 655 C C . VAL A 1 78 ? 10.838 -8.613 -9.667 1.00 94.69 78 VAL A C 1
ATOM 657 O O . VAL A 1 78 ? 11.058 -9.542 -10.448 1.00 94.69 78 VAL A O 1
ATOM 660 N N . PHE A 1 79 ? 9.689 -7.932 -9.667 1.00 93.69 79 PHE A N 1
ATOM 661 C CA . PHE A 1 79 ? 8.567 -8.266 -10.550 1.00 93.69 79 PHE A CA 1
ATOM 662 C C . PHE A 1 79 ? 8.935 -8.159 -12.032 1.00 93.69 79 PHE A C 1
ATOM 664 O O . PHE A 1 79 ? 8.652 -9.070 -12.809 1.00 93.69 79 PHE A O 1
ATOM 671 N N . LEU A 1 80 ? 9.645 -7.099 -12.431 1.00 93.69 80 LEU A N 1
ATOM 672 C CA . LEU A 1 80 ? 10.114 -6.934 -13.810 1.00 93.69 80 LEU A CA 1
ATOM 673 C C . LEU A 1 80 ? 11.062 -8.061 -14.231 1.00 93.69 80 LEU A C 1
ATOM 675 O O . LEU A 1 80 ? 10.965 -8.577 -15.345 1.00 93.69 80 LEU A O 1
ATOM 679 N N . ARG A 1 81 ? 11.976 -8.472 -13.345 1.00 93.44 81 ARG A N 1
ATOM 680 C CA . ARG A 1 81 ? 12.897 -9.587 -13.606 1.00 93.44 81 ARG A CA 1
ATOM 681 C C . ARG A 1 81 ? 12.154 -10.915 -13.740 1.00 93.44 81 ARG A C 1
ATOM 683 O O . ARG A 1 81 ? 12.478 -11.709 -14.618 1.00 93.44 81 ARG A O 1
ATOM 690 N N . GLN A 1 82 ? 11.175 -11.156 -12.876 1.00 92.38 82 GLN A N 1
ATOM 691 C CA . GLN A 1 82 ? 10.318 -12.339 -12.914 1.00 92.38 82 GLN A CA 1
ATOM 692 C C . GLN A 1 82 ? 9.521 -12.419 -14.220 1.00 92.38 82 GLN A C 1
ATOM 694 O O . GLN A 1 82 ? 9.558 -13.451 -14.894 1.00 92.38 82 GLN A O 1
ATOM 699 N N . ALA A 1 83 ? 8.892 -11.310 -14.620 1.00 90.94 83 ALA A N 1
ATOM 700 C CA . ALA A 1 83 ? 8.136 -11.205 -15.863 1.00 90.94 83 ALA A CA 1
ATOM 701 C C . ALA A 1 83 ? 9.018 -11.456 -17.096 1.00 90.94 83 ALA A C 1
ATOM 703 O O . ALA A 1 83 ? 8.669 -12.278 -17.940 1.00 90.94 83 ALA A O 1
ATOM 704 N N . LYS A 1 84 ? 10.205 -10.833 -17.165 1.00 92.06 84 LYS A N 1
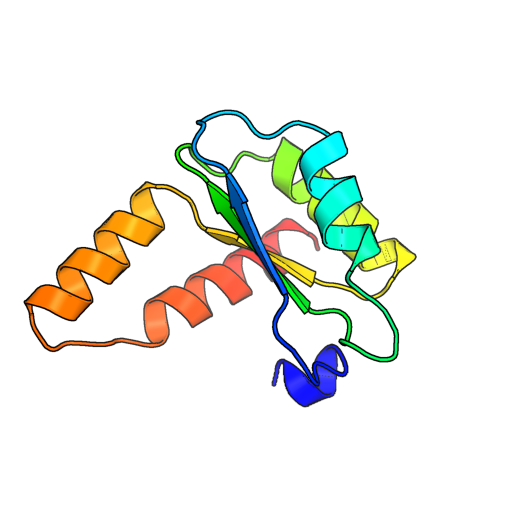ATOM 705 C CA . LYS A 1 84 ? 11.169 -11.045 -18.265 1.00 92.06 84 LYS A CA 1
ATOM 706 C C . LYS A 1 84 ? 11.604 -12.503 -18.417 1.00 92.06 84 LYS A C 1
ATOM 708 O O . LYS A 1 84 ? 11.859 -12.946 -19.529 1.00 92.06 84 LYS A O 1
ATOM 713 N N . ASN A 1 85 ? 11.681 -13.240 -17.312 1.00 90.81 85 ASN A N 1
ATOM 714 C CA . ASN A 1 85 ? 12.133 -14.630 -17.293 1.00 90.81 85 ASN A CA 1
ATOM 715 C C . ASN A 1 85 ? 10.981 -15.649 -17.365 1.00 90.81 85 ASN A C 1
ATOM 717 O O . ASN A 1 85 ? 11.225 -16.837 -17.157 1.00 90.81 85 ASN A O 1
ATOM 721 N N . GLY A 1 86 ? 9.736 -15.207 -17.592 1.00 85.56 86 GLY A N 1
ATOM 722 C CA . GLY A 1 86 ? 8.558 -16.081 -17.655 1.00 85.56 86 GLY A CA 1
ATOM 723 C C . GLY A 1 86 ? 8.221 -16.782 -16.333 1.00 85.56 86 GLY A C 1
ATOM 724 O O . GLY A 1 86 ? 7.537 -17.801 -16.330 1.00 85.56 86 GLY A O 1
ATOM 725 N N . LYS A 1 87 ? 8.721 -16.272 -15.202 1.00 80.19 87 LYS A N 1
ATOM 726 C CA . LYS A 1 87 ? 8.535 -16.854 -13.866 1.00 80.19 87 LYS A CA 1
ATOM 727 C C . LYS A 1 87 ? 7.748 -15.887 -12.997 1.00 80.19 87 LYS A C 1
ATOM 729 O O . LYS A 1 87 ? 8.328 -15.248 -12.124 1.00 80.19 87 LYS A O 1
ATOM 734 N N . LEU A 1 88 ? 6.445 -15.773 -13.243 1.00 74.50 88 LEU A N 1
ATOM 735 C CA . LEU A 1 88 ? 5.541 -15.078 -12.328 1.00 74.50 88 LEU A CA 1
ATOM 736 C C . LEU A 1 88 ? 5.447 -15.913 -11.050 1.00 74.50 88 LEU A C 1
ATOM 738 O O . LEU A 1 88 ? 4.842 -16.982 -11.049 1.00 74.50 88 LEU A O 1
ATOM 742 N N . LYS A 1 89 ? 6.131 -15.471 -9.995 1.00 78.31 89 LYS A N 1
ATOM 743 C CA . LYS A 1 89 ? 6.116 -16.150 -8.702 1.00 78.31 89 LYS A CA 1
ATOM 744 C C . LYS A 1 89 ? 5.305 -15.327 -7.722 1.00 78.31 89 LYS A C 1
ATOM 746 O O . LYS A 1 89 ? 5.715 -14.233 -7.340 1.00 78.31 89 LYS A O 1
ATOM 751 N N . GLU A 1 90 ? 4.181 -15.886 -7.298 1.00 83.69 90 GLU A N 1
ATOM 752 C CA . GLU A 1 90 ? 3.321 -15.283 -6.276 1.00 83.69 90 GLU A CA 1
ATOM 753 C C . GLU A 1 90 ? 4.028 -15.182 -4.915 1.00 83.69 90 GLU A C 1
ATOM 755 O O . GLU A 1 90 ? 3.698 -14.295 -4.128 1.00 83.69 90 GLU A O 1
ATOM 760 N N . ASP A 1 91 ? 5.060 -16.007 -4.689 1.00 89.06 91 ASP A N 1
ATOM 761 C CA . ASP A 1 91 ? 5.885 -16.044 -3.476 1.00 89.06 91 ASP A CA 1
ATOM 762 C C . ASP A 1 91 ? 6.330 -14.648 -3.024 1.00 89.06 91 ASP A C 1
ATOM 764 O O . ASP A 1 91 ? 6.203 -14.316 -1.851 1.00 89.06 91 ASP A O 1
ATOM 768 N N . HIS A 1 92 ? 6.780 -13.788 -3.949 1.00 92.62 92 HIS A N 1
ATOM 769 C CA . HIS A 1 92 ? 7.262 -12.451 -3.577 1.00 92.62 92 HIS A CA 1
ATOM 770 C C . HIS A 1 92 ? 6.133 -11.584 -3.016 1.00 92.62 92 HIS A C 1
ATOM 772 O O . HIS A 1 92 ? 6.311 -10.919 -2.005 1.00 92.62 92 HIS A O 1
ATOM 778 N N . ILE A 1 93 ? 4.943 -11.609 -3.627 1.00 92.00 93 ILE A N 1
ATOM 779 C CA . ILE A 1 93 ? 3.788 -10.848 -3.121 1.00 92.00 93 ILE A CA 1
ATOM 780 C C . ILE A 1 93 ? 3.340 -11.396 -1.761 1.00 92.00 93 ILE A C 1
ATOM 782 O O . ILE A 1 93 ? 3.007 -10.613 -0.868 1.00 92.00 93 ILE A O 1
ATOM 786 N N . GLN A 1 94 ? 3.367 -12.718 -1.580 1.00 93.44 94 GLN A N 1
ATOM 787 C CA . GLN A 1 94 ? 3.036 -13.347 -0.303 1.00 93.44 94 GLN A CA 1
ATOM 788 C C . GLN A 1 94 ? 4.045 -12.964 0.793 1.00 93.44 94 GLN A C 1
ATOM 790 O O . GLN A 1 94 ? 3.641 -12.577 1.888 1.00 93.44 94 GLN A O 1
ATOM 795 N N . GLU A 1 95 ? 5.343 -12.956 0.485 1.00 94.56 95 GLU A N 1
ATOM 796 C CA . GLU A 1 95 ? 6.397 -12.494 1.395 1.00 94.56 95 GLU A CA 1
ATOM 797 C C . GLU A 1 95 ? 6.214 -11.020 1.790 1.00 94.56 95 GLU A C 1
ATOM 799 O O . GLU A 1 95 ? 6.371 -10.665 2.962 1.00 94.56 95 GLU A O 1
ATOM 804 N N . LEU A 1 96 ? 5.847 -10.149 0.840 1.00 95.56 96 LEU A N 1
ATOM 805 C CA . LEU A 1 96 ? 5.538 -8.743 1.124 1.00 95.56 96 LEU A CA 1
ATOM 806 C C . LEU A 1 96 ? 4.338 -8.603 2.060 1.00 95.56 96 LEU A C 1
ATOM 808 O O . LEU A 1 96 ? 4.370 -7.782 2.984 1.00 95.56 96 LEU A O 1
ATOM 812 N N . TYR A 1 97 ? 3.294 -9.401 1.838 1.00 96.19 97 TYR A N 1
ATOM 813 C CA . TYR A 1 97 ? 2.122 -9.434 2.702 1.00 96.19 97 TYR A CA 1
ATOM 814 C C . TYR A 1 97 ? 2.498 -9.868 4.123 1.00 96.19 97 TYR A C 1
ATOM 816 O O . TYR A 1 97 ? 2.223 -9.138 5.077 1.00 96.19 97 TYR A O 1
ATOM 824 N N . ASP A 1 98 ? 3.194 -10.996 4.266 1.00 95.56 98 ASP A N 1
ATOM 825 C CA . ASP A 1 98 ? 3.584 -11.550 5.566 1.00 95.56 98 ASP A CA 1
ATOM 826 C C . ASP A 1 98 ? 4.516 -10.603 6.329 1.00 95.56 98 ASP A C 1
ATOM 828 O O . ASP A 1 98 ? 4.371 -10.411 7.540 1.00 95.56 98 ASP A O 1
ATOM 832 N N . ARG A 1 99 ? 5.451 -9.957 5.618 1.00 95.62 99 ARG A N 1
ATOM 833 C CA . ARG A 1 99 ? 6.324 -8.921 6.180 1.00 95.62 99 ARG A CA 1
ATOM 834 C C . ARG A 1 99 ? 5.507 -7.742 6.688 1.00 95.62 99 ARG A C 1
ATOM 836 O O . ARG A 1 99 ? 5.719 -7.317 7.817 1.00 95.62 99 ARG A O 1
ATOM 843 N N . THR A 1 100 ? 4.570 -7.241 5.884 1.00 96.81 100 THR A N 1
ATOM 844 C CA . THR A 1 100 ? 3.707 -6.118 6.277 1.00 96.81 100 THR A CA 1
ATOM 845 C C . THR A 1 100 ? 2.915 -6.450 7.5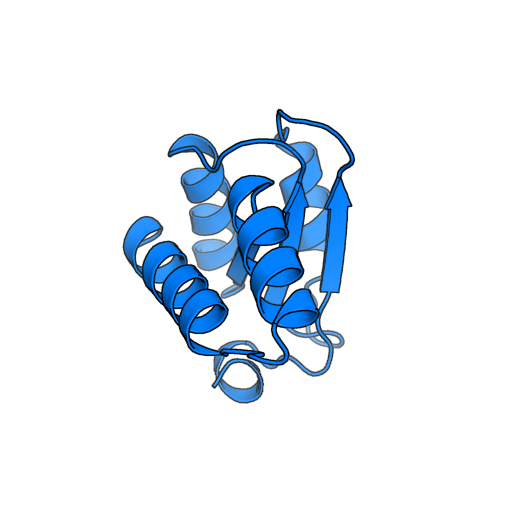34 1.00 96.81 100 THR A C 1
ATOM 847 O O . THR A 1 100 ? 2.957 -5.677 8.486 1.00 96.81 100 THR A O 1
ATOM 850 N N . VAL A 1 101 ? 2.254 -7.612 7.570 1.00 96.06 101 VAL A N 1
ATOM 851 C CA . VAL A 1 101 ? 1.475 -8.063 8.734 1.00 96.06 101 VAL A CA 1
ATOM 852 C C . VAL A 1 101 ? 2.363 -8.153 9.978 1.00 96.06 101 VAL A C 1
ATOM 854 O O . VAL A 1 101 ? 2.019 -7.593 11.013 1.00 96.06 101 VAL A O 1
ATOM 857 N N . ARG A 1 102 ? 3.551 -8.760 9.868 1.00 96.25 102 ARG A N 1
ATOM 858 C CA . ARG A 1 102 ? 4.511 -8.853 10.980 1.00 96.25 102 ARG A CA 1
ATOM 859 C C . ARG A 1 102 ? 5.001 -7.485 11.460 1.00 96.25 102 ARG A C 1
ATOM 861 O O . ARG A 1 102 ? 5.234 -7.301 12.650 1.00 96.25 102 ARG A O 1
ATOM 868 N N . SER A 1 103 ? 5.197 -6.537 10.547 1.00 95.94 103 SER A N 1
ATOM 869 C CA . SER A 1 103 ? 5.697 -5.198 10.870 1.00 95.94 103 SER A CA 1
ATOM 870 C C . SER A 1 103 ? 4.672 -4.323 11.593 1.00 95.94 103 SER A C 1
ATOM 872 O O . SER A 1 103 ? 5.080 -3.414 12.317 1.00 95.94 103 SER A O 1
ATOM 874 N N . ILE A 1 104 ? 3.371 -4.575 11.419 1.00 95.94 104 ILE A N 1
ATOM 875 C CA . ILE A 1 104 ? 2.315 -3.777 12.061 1.00 95.94 104 ILE A CA 1
ATOM 876 C C . ILE A 1 104 ? 1.817 -4.362 13.393 1.00 95.94 104 ILE A C 1
ATOM 878 O O . ILE A 1 104 ? 1.312 -3.598 14.222 1.00 95.94 104 ILE A O 1
ATOM 882 N N . GLY A 1 105 ? 2.082 -5.645 13.661 1.00 80.25 105 GLY A N 1
ATOM 883 C CA . GLY A 1 105 ? 1.764 -6.319 14.926 1.00 80.25 105 GLY A CA 1
ATOM 884 C C . GLY A 1 105 ? 0.491 -7.131 14.822 1.00 80.25 105 GLY A C 1
ATOM 885 O O . GLY A 1 105 ? -0.558 -6.597 15.237 1.00 80.25 105 GLY A O 1
#

Sequence (105 aa):
MIRVRYQATQIIWECKNYRDLKSDDFSQITYYLTKETGYFGVLCFRGESTKHYFEHVKRISSEKNALVLLISDRDLQVFLRQAKNGKLKEDHIQELYDRTVRSIG

Radius of gyration: 13.42 Å; chains: 1; bounding box: 31×29×33 Å

pLDDT: mean 95.07, std 4.64, range [74.5, 98.5]

Secondary structure (DSSP, 8-state):
-HHHHT--SS-EEEEE-SS---HHHHHHHHHT-BTTTBSEEEEEESS---HHHHHHHHHHHHHHS-EEEEE-HHHHHHHHHHHHTT---THHHHHHHHHHHHHH-